Protein AF-A0A8J2ZFM0-F1 (afdb_monomer_lite)

InterPro domains:
  IPR000305 GIY-YIG endonuclease [PS50164] (51-128)

Structure (mmCIF, N/CA/C/O backbone):
data_AF-A0A8J2ZFM0-F1
#
_entry.id   AF-A0A8J2ZFM0-F1
#
loop_
_atom_site.group_PDB
_atom_site.id
_atom_site.type_symbol
_atom_site.label_atom_id
_atom_site.label_alt_id
_atom_site.label_comp_id
_atom_site.label_asym_id
_atom_site.label_entity_id
_atom_site.label_seq_id
_atom_site.pdbx_PDB_ins_code
_atom_site.Cartn_x
_atom_site.Cartn_y
_atom_site.Cartn_z
_atom_site.occupancy
_atom_site.B_iso_or_equiv
_atom_site.auth_seq_id
_atom_site.auth_comp_id
_atom_site.auth_asym_id
_atom_site.auth_atom_id
_atom_site.pdbx_PDB_model_num
ATOM 1 N N . MET A 1 1 ? -32.889 26.876 -48.627 1.00 43.12 1 MET A N 1
ATOM 2 C CA . MET A 1 1 ? -31.686 26.047 -48.399 1.00 43.12 1 MET A CA 1
ATOM 3 C C . MET A 1 1 ? -31.634 25.733 -46.913 1.00 43.12 1 MET A C 1
ATOM 5 O O . MET A 1 1 ? -31.591 26.672 -46.133 1.00 43.12 1 MET A O 1
ATOM 9 N N . ALA A 1 2 ? -31.746 24.463 -46.520 1.00 45.28 2 ALA A N 1
ATOM 10 C CA . ALA A 1 2 ? -31.699 24.034 -45.121 1.00 45.28 2 ALA A CA 1
ATOM 11 C C . ALA A 1 2 ? -30.448 23.170 -44.918 1.00 45.28 2 ALA A C 1
ATOM 13 O O . ALA A 1 2 ? -30.252 22.199 -45.646 1.00 45.28 2 ALA A O 1
ATOM 14 N N . PHE A 1 3 ? -29.592 23.557 -43.974 1.00 47.03 3 PHE A N 1
ATOM 15 C CA . PHE A 1 3 ? -28.423 22.772 -43.583 1.00 47.03 3 PHE A CA 1
ATOM 16 C C . PHE A 1 3 ? -28.869 21.602 -42.694 1.00 47.03 3 PHE A C 1
ATOM 18 O O . PHE A 1 3 ? -29.681 21.821 -41.790 1.00 47.03 3 PHE A O 1
ATOM 25 N N . PRO A 1 4 ? -28.364 20.375 -42.902 1.00 52.97 4 PRO A N 1
ATOM 26 C CA . PRO A 1 4 ? -28.676 19.270 -42.009 1.00 52.97 4 PRO A CA 1
ATOM 27 C C . PRO A 1 4 ? -28.018 19.497 -40.643 1.00 52.97 4 PRO A C 1
ATOM 29 O O . PRO A 1 4 ? -26.840 19.846 -40.549 1.00 52.97 4 PRO A O 1
ATOM 32 N N . SER A 1 5 ? -28.791 19.302 -39.574 1.00 57.03 5 SER A N 1
ATOM 33 C CA . SER A 1 5 ? -28.287 19.318 -38.200 1.00 57.03 5 SER A CA 1
ATOM 34 C C . SER A 1 5 ? -27.260 18.195 -37.993 1.00 57.03 5 SER A C 1
ATOM 36 O O . SER A 1 5 ? -27.479 17.083 -38.482 1.00 57.03 5 SER A O 1
ATOM 38 N N . PRO A 1 6 ? -26.161 18.433 -37.253 1.00 56.06 6 PRO A N 1
ATOM 39 C CA . PRO A 1 6 ? -25.176 17.396 -36.985 1.00 56.06 6 PRO A CA 1
ATOM 40 C C . PRO A 1 6 ? -25.805 16.312 -36.105 1.00 56.06 6 PRO A C 1
ATOM 42 O O . PRO A 1 6 ? -26.144 16.547 -34.943 1.00 56.06 6 PRO A O 1
ATOM 45 N N . GLN A 1 7 ? -25.972 15.114 -36.667 1.00 58.06 7 GLN A N 1
ATOM 46 C CA . GLN A 1 7 ? -26.347 13.939 -35.893 1.00 58.06 7 GLN A CA 1
ATOM 47 C C . GLN A 1 7 ? -25.226 13.637 -34.895 1.00 58.06 7 GLN A C 1
ATOM 49 O O . GLN A 1 7 ? -24.081 13.383 -35.272 1.00 58.06 7 GLN A O 1
ATOM 54 N N . ARG A 1 8 ? -25.552 13.704 -33.601 1.00 54.53 8 ARG A N 1
ATOM 55 C CA . ARG A 1 8 ? -24.653 13.283 -32.525 1.00 54.53 8 ARG A CA 1
ATOM 56 C C . ARG A 1 8 ? -24.372 11.790 -32.695 1.00 54.53 8 ARG A C 1
ATOM 58 O O . ARG A 1 8 ? -25.300 10.988 -32.717 1.00 54.53 8 ARG A O 1
ATOM 65 N N . SER A 1 9 ? -23.094 11.442 -32.826 1.00 51.25 9 SER A N 1
ATOM 66 C CA . SER A 1 9 ? -22.639 10.057 -32.950 1.00 51.25 9 SER A CA 1
ATOM 67 C C . SER A 1 9 ? -23.133 9.212 -31.761 1.00 51.25 9 SER A C 1
ATOM 69 O O . SER A 1 9 ? -22.903 9.606 -30.613 1.00 51.25 9 SER A O 1
ATOM 71 N N . PRO A 1 10 ? -23.764 8.044 -31.995 1.00 52.75 10 PRO A N 1
ATOM 72 C CA . PRO A 1 10 ? -24.288 7.173 -30.938 1.00 52.75 10 PRO A CA 1
ATOM 73 C C . PRO A 1 10 ? -23.191 6.536 -30.062 1.00 52.75 10 PRO A C 1
ATOM 75 O O . PRO A 1 10 ? -23.493 5.946 -29.028 1.00 52.75 10 PRO A O 1
ATOM 78 N N . LEU A 1 11 ? -21.911 6.685 -30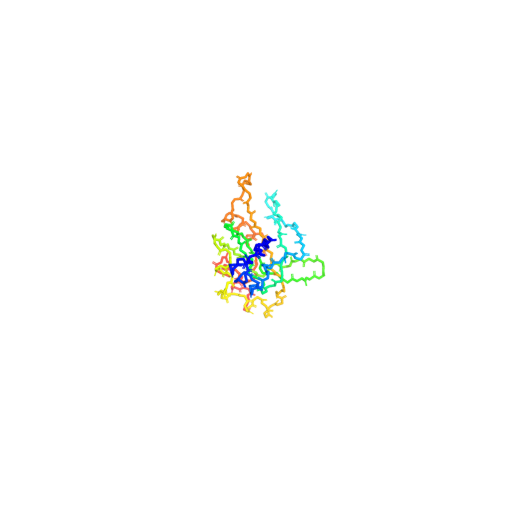.425 1.00 50.94 11 LEU A N 1
ATOM 79 C CA . LEU A 1 11 ? -20.782 6.151 -29.655 1.00 50.94 11 LEU A CA 1
ATOM 80 C C . LEU A 1 11 ? -20.483 6.940 -28.371 1.00 50.94 11 LEU A C 1
ATOM 82 O O . LEU A 1 11 ? -19.879 6.394 -27.451 1.00 50.94 11 LEU A O 1
ATOM 86 N N . ALA A 1 12 ? -20.932 8.195 -28.263 1.00 47.34 12 ALA A N 1
ATOM 87 C CA . ALA A 1 12 ? -20.721 8.998 -27.055 1.00 47.34 12 ALA A CA 1
ATOM 88 C C . ALA A 1 12 ? -21.544 8.498 -25.849 1.00 47.34 12 ALA A C 1
ATOM 90 O O . ALA A 1 12 ? -21.198 8.785 -24.705 1.00 47.34 12 ALA A O 1
ATOM 91 N N . SER A 1 13 ? -22.615 7.733 -26.086 1.00 47.22 13 SER A N 1
ATOM 92 C CA . SER A 1 13 ? -23.546 7.294 -25.039 1.00 47.22 13 SER A CA 1
ATOM 93 C C . SER A 1 13 ? -23.130 6.007 -24.316 1.00 47.22 13 SER A C 1
ATOM 95 O O . SER A 1 13 ? -23.662 5.732 -23.246 1.00 47.22 13 SER A O 1
ATOM 97 N N . ILE A 1 14 ? -22.168 5.236 -24.840 1.00 51.78 14 ILE A N 1
ATOM 98 C CA . ILE A 1 14 ? -21.758 3.946 -24.243 1.00 51.78 14 ILE A CA 1
ATOM 99 C C . ILE A 1 14 ? -20.733 4.134 -23.105 1.00 51.78 14 ILE A C 1
ATOM 101 O O . ILE A 1 14 ? -20.649 3.308 -22.201 1.00 51.78 14 ILE A O 1
ATOM 105 N N . LEU A 1 15 ? -19.998 5.252 -23.073 1.00 49.59 15 LEU A N 1
ATOM 106 C CA . LEU A 1 15 ? -19.000 5.536 -22.027 1.00 49.59 15 LEU A CA 1
ATOM 107 C C . LEU A 1 15 ? -19.583 6.172 -20.751 1.00 49.59 15 LEU A C 1
ATOM 109 O O . LEU A 1 15 ? -18.863 6.337 -19.771 1.00 49.59 15 LEU A O 1
ATOM 113 N N . ALA A 1 16 ? -20.873 6.513 -20.733 1.00 56.06 16 ALA A N 1
ATOM 114 C CA . ALA A 1 16 ? -21.500 7.258 -19.637 1.00 56.06 16 ALA A CA 1
ATOM 115 C C . ALA A 1 16 ? -21.933 6.396 -18.429 1.00 56.06 16 ALA A C 1
ATOM 117 O O . ALA A 1 16 ? -22.466 6.936 -17.463 1.00 56.06 16 ALA A O 1
ATOM 118 N N . GLY A 1 17 ? -21.745 5.070 -18.482 1.00 62.31 17 GLY A N 1
ATOM 119 C CA . GLY A 1 17 ? -22.280 4.133 -17.481 1.00 62.31 17 GLY A CA 1
ATOM 120 C C . GLY A 1 17 ? -21.258 3.485 -16.545 1.00 62.31 17 GLY A C 1
ATOM 121 O O . GLY A 1 17 ? -21.663 2.778 -15.625 1.00 62.31 17 GLY A O 1
ATOM 122 N N . LEU A 1 18 ? -19.952 3.683 -16.758 1.00 66.75 18 LEU A N 1
ATOM 123 C CA . LEU A 1 18 ? -18.938 3.132 -15.857 1.00 66.75 18 LEU A CA 1
ATOM 124 C C . LEU A 1 18 ? -18.686 4.107 -14.701 1.00 66.75 18 LEU A C 1
ATOM 126 O O . LEU A 1 18 ? -18.499 5.301 -14.953 1.00 66.75 18 LEU A O 1
ATOM 130 N N . PRO A 1 19 ? -18.657 3.630 -13.442 1.00 73.75 19 PRO A N 1
ATOM 131 C CA . PRO A 1 19 ? -18.244 4.474 -12.333 1.00 73.75 19 PRO A CA 1
ATOM 132 C C . PRO A 1 19 ? -16.823 4.999 -12.597 1.00 73.75 19 PRO A C 1
ATOM 134 O O . PRO A 1 19 ? -15.997 4.271 -13.163 1.00 73.75 19 PRO A O 1
ATOM 137 N N . PRO A 1 20 ? -16.521 6.253 -12.214 1.00 79.44 20 PRO A N 1
ATOM 138 C CA . PRO A 1 20 ? -15.180 6.794 -12.373 1.00 79.44 20 PRO A CA 1
ATOM 139 C C . PRO A 1 20 ? -14.168 5.914 -11.624 1.00 79.44 20 PRO A C 1
ATOM 141 O O . PRO A 1 20 ? -14.512 5.313 -10.599 1.00 79.44 20 PRO A O 1
ATOM 144 N N . PRO A 1 21 ? -12.916 5.828 -12.108 1.00 84.38 21 PRO A N 1
ATOM 145 C CA . PRO A 1 21 ? -11.885 5.085 -11.404 1.00 84.38 21 PRO A CA 1
ATOM 146 C C . PRO A 1 21 ? -11.706 5.652 -9.987 1.00 84.38 21 PRO A C 1
ATOM 148 O O . PRO A 1 21 ? -11.863 6.860 -9.782 1.00 84.38 21 PRO A O 1
ATOM 151 N N . PRO A 1 22 ? -11.370 4.806 -9.000 1.00 91.50 22 PRO A N 1
ATOM 152 C CA . PRO A 1 22 ? -11.186 5.261 -7.631 1.00 91.50 22 PRO A CA 1
ATOM 153 C C . PRO A 1 22 ? -10.048 6.284 -7.565 1.00 91.50 22 PRO A C 1
ATOM 155 O O . PRO A 1 22 ? -8.936 6.019 -8.023 1.00 91.50 22 PRO A O 1
ATOM 158 N N . ALA A 1 23 ? -10.328 7.449 -6.983 1.00 94.12 23 ALA A N 1
ATOM 159 C CA . ALA A 1 23 ? -9.337 8.491 -6.748 1.00 94.12 23 ALA A CA 1
ATOM 160 C C . ALA A 1 23 ? -8.663 8.300 -5.377 1.00 94.12 23 ALA A C 1
ATOM 162 O O . ALA A 1 23 ? -9.322 7.858 -4.429 1.00 94.12 23 ALA A O 1
ATOM 163 N N . PRO A 1 24 ? -7.371 8.641 -5.238 1.00 97.00 24 PRO A N 1
ATOM 164 C CA . PRO A 1 24 ? -6.710 8.607 -3.945 1.00 97.00 24 PRO A CA 1
ATOM 165 C C . PRO A 1 24 ? -7.254 9.701 -3.016 1.00 97.00 24 PRO A C 1
ATOM 167 O O . PRO A 1 24 ? -7.467 10.840 -3.423 1.00 97.00 24 PRO A O 1
ATOM 170 N N . LEU A 1 25 ? -7.406 9.357 -1.739 1.00 97.12 25 LEU A N 1
ATOM 171 C CA . LEU A 1 25 ? -7.758 10.253 -0.635 1.00 97.12 25 LEU A CA 1
ATOM 172 C C . LEU A 1 25 ? -6.617 11.217 -0.279 1.00 97.12 25 LEU A C 1
ATOM 174 O O . LEU A 1 25 ? -6.832 12.240 0.364 1.00 97.12 25 LEU A O 1
ATOM 178 N N . GLY A 1 26 ? -5.386 10.876 -0.661 1.00 97.50 26 GLY A N 1
ATOM 179 C CA . GLY A 1 26 ? -4.195 11.654 -0.359 1.00 97.50 26 GLY A CA 1
ATOM 180 C C . GLY A 1 26 ? -2.921 10.870 -0.637 1.00 97.50 26 GLY A C 1
ATOM 181 O O . GLY A 1 26 ? -2.939 9.839 -1.311 1.00 97.50 26 GLY A O 1
ATOM 182 N N . HIS A 1 27 ? -1.805 11.368 -0.109 1.00 97.88 27 HIS A N 1
ATOM 183 C CA . HIS A 1 27 ? -0.520 10.683 -0.170 1.00 97.88 27 HIS A CA 1
ATOM 184 C C . HIS A 1 27 ? 0.156 10.683 1.194 1.00 97.88 27 HIS A C 1
ATOM 186 O O . HIS A 1 27 ? 0.026 11.640 1.956 1.00 97.88 27 HIS A O 1
ATOM 192 N N . VAL A 1 28 ? 0.924 9.635 1.465 1.00 97.50 28 VAL A N 1
ATOM 193 C CA . VAL A 1 28 ? 1.761 9.517 2.659 1.00 97.5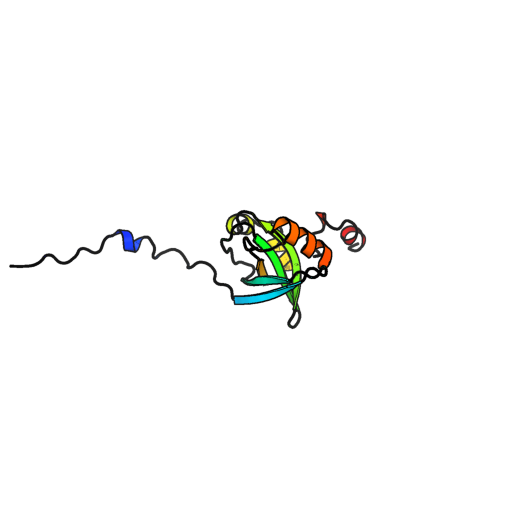0 28 VAL A CA 1
ATOM 194 C C . VAL A 1 28 ? 3.143 9.003 2.269 1.00 97.50 28 VAL A C 1
ATOM 196 O O . VAL A 1 28 ? 3.308 8.348 1.239 1.00 97.50 28 VAL A O 1
ATOM 199 N N . TRP A 1 29 ? 4.143 9.328 3.078 1.00 97.25 29 TRP A N 1
ATOM 200 C CA . TRP A 1 29 ? 5.487 8.777 2.950 1.00 97.25 29 TRP A CA 1
ATOM 201 C C . TRP A 1 29 ? 5.697 7.687 3.999 1.00 97.25 29 TRP A C 1
ATOM 203 O O . TRP A 1 29 ? 5.346 7.897 5.156 1.00 97.25 29 TRP A O 1
ATOM 213 N N . GLY A 1 30 ? 6.299 6.569 3.602 1.00 95.19 30 GLY A N 1
ATOM 214 C CA . GLY A 1 30 ? 6.793 5.529 4.511 1.00 95.19 30 GLY A CA 1
ATOM 215 C C . GLY A 1 30 ? 8.241 5.176 4.18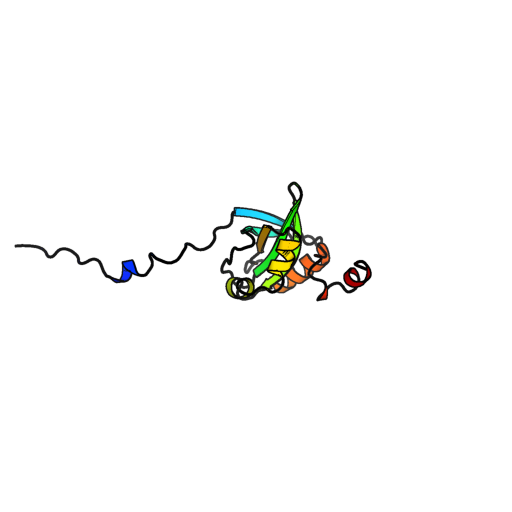1 1.00 95.19 30 GLY A C 1
ATOM 216 O O . GLY A 1 30 ? 8.679 5.402 3.051 1.00 95.19 30 GLY A O 1
ATOM 217 N N . ASP A 1 31 ? 8.988 4.660 5.148 1.00 96.00 31 ASP A N 1
ATOM 218 C CA . ASP A 1 31 ? 10.370 4.205 4.981 1.00 96.00 31 ASP A CA 1
ATOM 219 C C . ASP A 1 31 ? 10.497 2.690 5.195 1.00 96.00 31 ASP A C 1
ATOM 221 O O . ASP A 1 31 ? 9.600 2.043 5.727 1.00 96.00 31 ASP A O 1
ATOM 225 N N . ASP A 1 32 ? 11.596 2.101 4.729 1.00 94.94 32 ASP A N 1
ATOM 226 C CA . ASP A 1 32 ? 11.905 0.683 4.949 1.00 94.94 32 ASP A CA 1
ATOM 227 C C . ASP A 1 32 ? 12.942 0.433 6.053 1.00 94.94 32 ASP A C 1
ATOM 229 O O . ASP A 1 32 ? 13.503 -0.662 6.133 1.00 94.94 32 ASP A O 1
ATOM 233 N N . GLY A 1 33 ? 13.282 1.440 6.862 1.00 91.56 33 GLY A N 1
ATOM 234 C CA . GLY A 1 33 ? 14.379 1.353 7.828 1.00 91.56 33 GLY A CA 1
ATOM 235 C C . GLY A 1 33 ? 15.770 1.107 7.218 1.00 91.56 33 GLY A C 1
ATOM 236 O O . GLY A 1 33 ? 16.739 0.990 7.964 1.00 91.56 33 GLY A O 1
ATOM 237 N N . ALA A 1 34 ? 15.897 1.048 5.887 1.00 90.81 34 ALA A N 1
ATOM 238 C CA . ALA A 1 34 ? 17.149 0.885 5.145 1.00 90.81 34 ALA A CA 1
ATOM 239 C C . ALA A 1 34 ? 17.524 2.157 4.359 1.00 90.81 34 ALA A C 1
ATOM 241 O O . ALA A 1 34 ? 18.395 2.129 3.489 1.00 90.81 34 ALA A O 1
ATOM 242 N N . GLY A 1 35 ? 16.878 3.282 4.681 1.00 91.19 35 GLY A N 1
ATOM 243 C CA . GLY A 1 35 ? 17.184 4.601 4.134 1.00 91.19 35 GLY A CA 1
ATOM 244 C C . GLY A 1 35 ? 16.443 4.954 2.844 1.00 91.19 35 GLY A C 1
ATOM 245 O O . GLY A 1 35 ? 16.706 6.021 2.291 1.00 91.19 35 GLY A O 1
ATOM 246 N N . TYR A 1 36 ? 15.511 4.120 2.368 1.00 95.44 36 TYR A N 1
ATOM 247 C CA . TYR A 1 36 ? 14.678 4.454 1.212 1.00 95.44 36 TYR A CA 1
ATOM 248 C C . TYR A 1 36 ? 13.254 4.830 1.636 1.00 95.44 36 TYR A C 1
ATOM 250 O O . TYR A 1 36 ? 12.682 4.246 2.557 1.00 95.44 36 TYR A O 1
ATOM 258 N N . ARG A 1 37 ? 12.681 5.836 0.962 1.00 96.88 37 ARG A N 1
ATOM 259 C CA . ARG A 1 37 ? 11.340 6.364 1.243 1.00 96.88 37 ARG A CA 1
ATOM 260 C C . ARG A 1 37 ? 10.427 6.167 0.045 1.00 96.88 37 ARG A C 1
ATOM 262 O O . ARG A 1 37 ? 10.752 6.572 -1.066 1.00 96.88 37 ARG A O 1
ATOM 269 N N . TYR A 1 38 ? 9.246 5.637 0.312 1.00 97.00 38 TYR A N 1
ATOM 270 C CA . TYR A 1 38 ? 8.213 5.360 -0.672 1.00 97.00 38 TYR A CA 1
ATOM 271 C C . TYR A 1 38 ? 7.094 6.386 -0.527 1.00 97.00 38 TYR A C 1
ATOM 273 O O . TYR A 1 38 ? 6.628 6.667 0.582 1.00 97.00 38 TYR A O 1
ATOM 281 N N . ARG A 1 39 ? 6.634 6.932 -1.654 1.00 97.75 39 ARG A N 1
ATOM 282 C CA . ARG A 1 39 ? 5.401 7.719 -1.701 1.00 97.75 39 ARG A CA 1
ATOM 283 C C . ARG A 1 39 ? 4.230 6.792 -1.992 1.00 97.75 39 ARG A C 1
ATOM 285 O O . ARG A 1 39 ? 4.165 6.216 -3.077 1.00 97.75 39 ARG A O 1
ATOM 292 N N . PHE A 1 40 ? 3.295 6.706 -1.057 1.00 98.38 40 PHE A N 1
ATOM 293 C CA . PHE A 1 40 ? 2.068 5.937 -1.209 1.00 98.38 40 PHE A CA 1
ATOM 294 C C . PHE A 1 40 ? 0.895 6.852 -1.537 1.00 98.38 40 PHE A C 1
ATOM 296 O O . PHE A 1 40 ? 0.688 7.867 -0.873 1.00 98.38 40 PHE A O 1
ATOM 303 N N . ALA A 1 41 ? 0.106 6.472 -2.534 1.00 98.50 41 ALA A N 1
ATOM 304 C CA . ALA A 1 41 ? -1.251 6.961 -2.714 1.00 98.50 41 ALA A CA 1
ATOM 305 C C . ALA A 1 41 ? -2.179 6.221 -1.739 1.00 98.50 41 ALA A C 1
ATOM 307 O O . ALA A 1 41 ? -2.112 4.997 -1.624 1.00 98.50 41 ALA A O 1
ATOM 308 N N . VAL A 1 42 ? -3.019 6.966 -1.024 1.00 98.50 42 VAL A N 1
ATOM 309 C CA . VAL A 1 42 ? -3.942 6.431 -0.016 1.00 98.50 42 VAL A CA 1
ATOM 310 C C . VAL A 1 42 ? -5.315 6.257 -0.647 1.00 98.50 42 VAL A C 1
ATOM 312 O O . VAL A 1 42 ? -5.845 7.206 -1.212 1.00 98.50 42 VAL A O 1
ATOM 315 N N . TYR A 1 43 ? -5.918 5.086 -0.507 1.00 98.50 43 TYR A N 1
ATOM 316 C CA . TYR A 1 43 ? -7.274 4.782 -0.950 1.00 98.50 43 TYR A CA 1
ATOM 317 C C . TYR A 1 43 ? -8.094 4.192 0.200 1.00 98.50 43 TYR A C 1
ATOM 319 O O . TYR A 1 43 ? -7.541 3.739 1.205 1.00 98.50 43 TYR A O 1
ATOM 327 N N . ASP A 1 44 ? -9.415 4.160 0.029 1.00 97.56 44 ASP A N 1
ATOM 328 C CA . ASP A 1 44 ? -10.283 3.287 0.823 1.00 97.56 44 ASP A CA 1
ATOM 329 C C . ASP A 1 44 ? -9.915 1.808 0.588 1.00 97.56 44 ASP A C 1
ATOM 331 O O . ASP A 1 44 ? -9.496 1.434 -0.510 1.00 97.56 44 ASP A O 1
ATOM 335 N N . ILE A 1 45 ? -10.059 0.955 1.604 1.00 97.38 45 ILE A N 1
ATOM 336 C CA . ILE A 1 45 ? -9.682 -0.466 1.515 1.00 97.38 45 ILE A CA 1
ATOM 337 C C . ILE A 1 45 ? -10.438 -1.258 0.435 1.00 97.38 45 ILE A C 1
ATOM 339 O O . ILE A 1 45 ? -9.909 -2.247 -0.088 1.00 97.38 45 ILE A O 1
ATOM 343 N N . HIS A 1 46 ? -11.645 -0.828 0.065 1.00 95.75 46 HIS A N 1
ATOM 344 C CA . HIS A 1 46 ? -12.435 -1.456 -0.992 1.00 95.75 46 HIS A CA 1
ATOM 345 C C . HIS A 1 46 ? -12.073 -0.949 -2.392 1.00 95.75 46 HIS A C 1
ATOM 347 O O . HIS A 1 46 ? -12.507 -1.529 -3.391 1.00 95.75 46 HIS A O 1
ATOM 353 N N . ALA A 1 47 ? -11.255 0.102 -2.495 1.00 95.44 47 ALA A N 1
ATOM 354 C CA . ALA A 1 47 ? -10.810 0.603 -3.782 1.00 95.44 47 ALA A CA 1
ATOM 355 C C . ALA A 1 47 ? -10.011 -0.465 -4.544 1.00 95.44 47 ALA A C 1
ATOM 357 O O . ALA A 1 47 ? -9.205 -1.212 -3.983 1.00 95.44 47 ALA A O 1
ATOM 358 N N . CYS A 1 48 ? -10.217 -0.505 -5.859 1.00 95.25 48 CYS A N 1
ATOM 359 C CA . CYS A 1 48 ? -9.485 -1.375 -6.776 1.00 95.25 48 CYS A CA 1
ATOM 360 C C . CYS A 1 48 ? -8.798 -0.534 -7.866 1.00 95.25 48 CYS A C 1
ATOM 362 O O . CYS A 1 48 ? -9.178 -0.622 -9.036 1.00 95.25 48 CYS A O 1
ATOM 364 N N . PRO A 1 49 ? -7.829 0.334 -7.506 1.00 95.88 49 PRO A N 1
ATOM 365 C CA . PRO A 1 49 ? -7.114 1.139 -8.487 1.00 95.88 49 PRO A CA 1
ATOM 366 C C . PRO A 1 49 ? -6.337 0.249 -9.462 1.00 95.88 49 PRO A C 1
ATOM 368 O O . PRO A 1 49 ? -5.809 -0.805 -9.103 1.00 95.88 49 PRO A O 1
ATOM 371 N N . SER A 1 50 ? -6.256 0.695 -10.713 1.00 95.00 50 SER A N 1
ATOM 372 C CA . SER A 1 50 ? -5.422 0.051 -11.724 1.00 95.00 50 SER A CA 1
ATOM 373 C C . SER A 1 50 ? -4.018 0.640 -11.673 1.00 95.00 50 SER A C 1
ATOM 375 O O . SER A 1 50 ? -3.846 1.848 -11.823 1.00 95.00 50 SER A O 1
ATOM 377 N N . ALA A 1 51 ? -3.021 -0.210 -11.457 1.00 94.62 51 ALA A N 1
ATOM 378 C CA . ALA A 1 51 ? -1.616 0.162 -11.500 1.00 94.62 51 ALA A CA 1
ATOM 379 C C . ALA A 1 51 ? -0.768 -1.054 -11.904 1.00 94.62 51 ALA A C 1
ATOM 381 O O . ALA A 1 51 ? -1.036 -2.160 -11.413 1.00 94.62 51 ALA A O 1
ATOM 382 N N . PRO A 1 52 ? 0.236 -0.875 -12.778 1.00 96.44 52 PRO A N 1
ATOM 383 C CA . PRO A 1 52 ? 1.218 -1.910 -13.049 1.00 96.44 52 PRO A CA 1
ATOM 384 C C . PRO A 1 52 ? 2.301 -1.932 -11.965 1.00 96.44 52 PRO A C 1
ATOM 386 O O . PRO A 1 52 ? 2.624 -0.885 -11.407 1.00 96.44 52 PRO A O 1
ATOM 389 N N . ASN A 1 53 ? 2.906 -3.098 -11.720 1.00 97.31 53 ASN A N 1
ATOM 390 C CA . ASN A 1 53 ? 4.128 -3.244 -10.911 1.00 97.31 53 ASN A CA 1
ATOM 391 C C . ASN A 1 53 ? 4.076 -2.488 -9.570 1.00 97.31 53 ASN A C 1
ATOM 393 O O . ASN A 1 53 ? 4.958 -1.694 -9.249 1.00 97.31 53 ASN A O 1
ATOM 397 N N . ALA A 1 54 ? 3.015 -2.706 -8.800 1.00 98.06 54 ALA A N 1
ATOM 398 C CA . ALA A 1 54 ? 2.756 -1.990 -7.561 1.00 98.06 54 ALA A CA 1
ATOM 399 C C . ALA A 1 54 ? 3.138 -2.823 -6.333 1.00 98.06 54 ALA A C 1
ATOM 401 O O . ALA A 1 54 ? 2.994 -4.049 -6.317 1.00 98.06 54 ALA A O 1
ATOM 402 N N . VAL A 1 55 ? 3.548 -2.131 -5.273 1.00 98.25 55 VAL A N 1
ATOM 403 C CA . VAL A 1 55 ? 3.505 -2.639 -3.899 1.00 98.25 55 VAL A CA 1
ATOM 404 C C . VAL A 1 55 ? 2.343 -1.962 -3.180 1.00 98.25 55 VAL A C 1
ATOM 406 O O . VAL A 1 55 ? 2.085 -0.771 -3.374 1.00 98.25 55 VAL A O 1
ATOM 409 N N . TYR A 1 56 ? 1.605 -2.719 -2.379 1.00 98.44 56 TYR A N 1
ATOM 410 C CA . TYR A 1 56 ? 0.445 -2.219 -1.660 1.00 98.44 56 TYR A CA 1
ATOM 411 C C . TYR A 1 56 ? 0.414 -2.702 -0.217 1.00 98.44 56 TYR A C 1
ATOM 413 O O . TYR A 1 56 ? 1.007 -3.722 0.131 1.00 98.44 56 TYR A O 1
ATOM 421 N N . ILE A 1 57 ? -0.290 -1.944 0.621 1.00 98.56 57 ILE A N 1
ATOM 422 C CA . ILE A 1 57 ? -0.424 -2.200 2.051 1.00 98.56 57 ILE A CA 1
ATOM 423 C C . ILE A 1 57 ? -1.894 -2.084 2.442 1.00 98.56 57 ILE A C 1
ATOM 425 O O . ILE A 1 57 ? -2.527 -1.064 2.165 1.00 98.56 57 ILE A O 1
ATOM 429 N N . PHE A 1 58 ? -2.426 -3.093 3.131 1.00 98.56 58 PHE A N 1
ATOM 430 C CA . PHE A 1 58 ? -3.651 -2.927 3.911 1.00 98.56 58 PHE A CA 1
ATOM 431 C C . PHE A 1 58 ? -3.278 -2.382 5.283 1.00 98.56 58 PHE A C 1
ATOM 433 O O . PHE A 1 58 ? -2.509 -3.012 6.014 1.00 98.56 58 PHE A O 1
ATOM 440 N N . ALA A 1 59 ? -3.809 -1.211 5.621 1.00 98.44 59 ALA A N 1
ATOM 441 C CA . ALA A 1 59 ? -3.429 -0.486 6.822 1.00 98.44 59 ALA A CA 1
ATOM 442 C C . ALA A 1 59 ? -4.640 -0.100 7.676 1.00 98.44 59 ALA A C 1
ATOM 444 O O . ALA A 1 59 ? -5.696 0.308 7.173 1.00 98.44 59 ALA A O 1
ATOM 445 N N . ALA A 1 60 ? -4.456 -0.198 8.989 1.00 97.81 60 ALA A N 1
ATOM 446 C CA . ALA A 1 60 ? -5.294 0.474 9.973 1.00 97.81 60 ALA A CA 1
ATOM 447 C C . ALA A 1 60 ? -4.759 1.895 10.211 1.00 97.81 60 ALA A C 1
ATOM 449 O O . ALA A 1 60 ? -3.582 2.162 9.977 1.00 97.81 60 ALA A O 1
ATOM 450 N N . LEU A 1 61 ? -5.603 2.802 10.698 1.00 96.75 61 LEU A N 1
ATOM 451 C CA . LEU A 1 61 ? -5.165 4.116 11.172 1.00 96.75 61 LEU A CA 1
ATOM 452 C C . LEU A 1 61 ? -5.249 4.132 12.699 1.00 96.75 61 LEU A C 1
ATOM 454 O O . LEU A 1 61 ? -6.333 3.964 13.256 1.00 96.75 61 LEU A O 1
ATOM 458 N N . GLN A 1 62 ? -4.110 4.314 13.364 1.00 94.94 62 GLN A N 1
ATOM 459 C CA . GLN A 1 62 ? -4.016 4.438 14.817 1.00 94.94 62 GLN A CA 1
ATOM 460 C C . GLN A 1 62 ? -3.461 5.825 15.150 1.00 94.94 62 GLN A C 1
ATOM 462 O O . GLN A 1 62 ? -2.309 6.140 14.850 1.00 94.94 62 GLN A O 1
ATOM 467 N N . GLY A 1 63 ? -4.307 6.690 15.714 1.00 93.25 63 GLY A N 1
ATOM 468 C CA . GLY A 1 63 ? -3.991 8.112 15.841 1.00 93.25 63 GLY A CA 1
ATOM 469 C C . GLY A 1 63 ? -3.795 8.750 14.463 1.00 93.25 63 GLY A C 1
ATOM 470 O O . GLY A 1 63 ? -4.727 8.790 13.664 1.00 93.25 63 GLY A O 1
ATOM 471 N N . LEU A 1 64 ? -2.580 9.227 14.183 1.00 91.00 64 LEU A N 1
ATOM 472 C CA . LEU A 1 64 ? -2.196 9.826 12.896 1.00 91.00 64 LEU A CA 1
ATOM 473 C C . LEU A 1 64 ? -1.294 8.913 12.048 1.00 91.00 64 LEU A C 1
ATOM 475 O O . LEU A 1 64 ? -0.762 9.351 11.029 1.00 91.00 64 LEU A O 1
ATOM 479 N N . THR A 1 65 ? -1.121 7.654 12.456 1.00 93.81 65 THR A N 1
ATOM 480 C CA . THR A 1 65 ? -0.163 6.729 11.844 1.00 93.81 65 THR A CA 1
ATOM 481 C C . THR A 1 65 ? -0.879 5.573 11.161 1.00 93.81 65 THR A C 1
ATOM 483 O O . THR A 1 65 ? -1.735 4.913 11.754 1.00 93.81 65 THR A O 1
ATOM 486 N N . TYR A 1 66 ? -0.500 5.301 9.911 1.00 97.56 66 TYR A N 1
ATOM 487 C CA . TYR A 1 66 ? -0.921 4.094 9.208 1.00 97.56 66 TYR A CA 1
ATOM 488 C C . TYR A 1 66 ? -0.110 2.901 9.709 1.00 97.56 66 TYR A C 1
ATOM 490 O O . TYR A 1 66 ? 1.112 2.889 9.593 1.00 97.56 66 TYR A O 1
ATOM 498 N N . VAL A 1 67 ? -0.797 1.899 10.247 1.00 97.31 67 VAL A N 1
ATOM 499 C CA . VAL A 1 67 ? -0.198 0.669 10.770 1.00 97.31 67 VAL A CA 1
ATOM 500 C C . VAL A 1 67 ? -0.403 -0.455 9.751 1.00 97.31 67 VAL A C 1
ATOM 502 O O . VAL A 1 67 ? -1.554 -0.846 9.516 1.00 97.31 67 VAL A O 1
ATOM 505 N N . PRO A 1 68 ? 0.672 -0.973 9.125 1.00 97.62 68 PRO A N 1
ATOM 506 C CA . PRO A 1 68 ? 0.587 -2.063 8.158 1.00 97.62 68 PRO A CA 1
ATOM 507 C C . PRO A 1 68 ? 0.081 -3.357 8.797 1.00 97.62 68 PRO A C 1
ATOM 509 O O . PRO A 1 68 ? 0.651 -3.850 9.768 1.00 97.62 68 PRO A O 1
ATOM 512 N N . LEU A 1 69 ? -0.964 -3.944 8.219 1.00 97.25 69 LEU A N 1
ATOM 513 C CA . LEU A 1 69 ? -1.458 -5.269 8.603 1.00 97.25 69 LEU A CA 1
ATOM 514 C C . LEU A 1 69 ? -1.066 -6.336 7.584 1.00 97.25 69 LEU A C 1
ATOM 516 O O . LEU A 1 69 ? -0.757 -7.456 7.978 1.00 97.25 69 LEU A O 1
ATOM 520 N N . TYR A 1 70 ? -1.023 -5.974 6.303 1.00 97.81 70 TYR A N 1
ATOM 521 C CA . TYR A 1 70 ? -0.556 -6.815 5.203 1.00 97.81 70 TYR A CA 1
ATOM 522 C C . TYR A 1 70 ? 0.19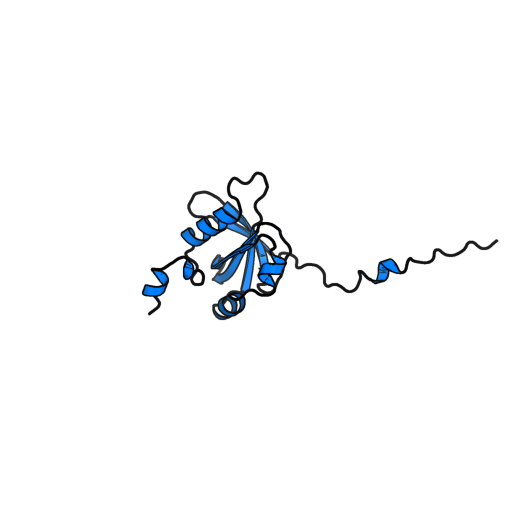4 -5.957 4.186 1.00 97.81 70 TYR A C 1
ATOM 524 O O . TYR A 1 70 ? -0.262 -4.859 3.872 1.00 97.81 70 TYR A O 1
ATOM 532 N N . VAL A 1 71 ? 1.291 -6.468 3.641 1.00 98.12 71 VAL A N 1
ATOM 533 C CA . VAL A 1 71 ? 2.024 -5.902 2.504 1.00 98.12 71 VAL A CA 1
ATOM 534 C C . VAL A 1 71 ? 2.058 -6.948 1.397 1.00 98.12 71 VAL A C 1
ATOM 536 O O . VAL A 1 71 ? 2.358 -8.113 1.653 1.00 98.12 71 VAL A O 1
ATOM 539 N N . GLY A 1 72 ? 1.778 -6.542 0.166 1.00 97.19 72 GLY A N 1
ATOM 540 C CA . GLY A 1 72 ? 1.879 -7.422 -0.989 1.00 97.19 72 GLY A CA 1
ATOM 541 C C . GLY A 1 72 ? 2.294 -6.672 -2.241 1.00 97.19 72 GLY A C 1
ATOM 542 O O . GLY A 1 72 ? 2.377 -5.443 -2.263 1.00 97.19 72 GLY A O 1
ATOM 543 N N . ARG A 1 73 ? 2.528 -7.424 -3.311 1.00 97.25 73 ARG A N 1
ATOM 544 C CA . ARG A 1 73 ? 2.867 -6.880 -4.626 1.00 97.25 73 ARG A CA 1
ATOM 545 C C . ARG A 1 73 ? 1.955 -7.384 -5.734 1.00 97.25 73 ARG A C 1
ATOM 547 O O . ARG A 1 73 ? 1.315 -8.427 -5.595 1.00 97.25 73 ARG A O 1
ATOM 554 N N . ALA A 1 74 ? 1.896 -6.651 -6.841 1.00 96.75 74 ALA A N 1
ATOM 555 C CA . ALA A 1 74 ? 1.130 -7.044 -8.017 1.00 96.75 74 ALA A CA 1
ATOM 556 C C . ALA A 1 74 ? 1.715 -6.463 -9.308 1.00 96.75 74 ALA A C 1
ATOM 558 O O . ALA A 1 74 ? 1.976 -5.267 -9.391 1.00 96.75 74 ALA A O 1
ATOM 559 N N . GLU A 1 75 ? 1.818 -7.287 -10.351 1.00 96.81 75 GLU A N 1
ATOM 560 C CA . GLU A 1 75 ? 2.064 -6.801 -11.718 1.00 96.81 75 GLU A CA 1
ATOM 561 C C . GLU A 1 75 ? 0.834 -6.087 -12.291 1.00 96.81 75 GLU A C 1
ATOM 563 O O . GLU A 1 75 ? 0.980 -5.124 -13.033 1.00 96.81 75 GLU A O 1
ATOM 568 N N . ALA A 1 76 ? -0.371 -6.527 -11.908 1.00 96.19 76 ALA A N 1
ATOM 569 C CA . ALA A 1 76 ? -1.647 -5.906 -12.254 1.00 96.19 76 ALA A CA 1
ATOM 570 C C . ALA A 1 76 ? -2.500 -5.731 -10.988 1.00 96.19 76 ALA A C 1
ATOM 572 O O . ALA A 1 76 ? -3.157 -6.671 -10.527 1.00 96.19 76 ALA A O 1
ATOM 573 N N . LEU A 1 77 ? -2.471 -4.527 -10.410 1.00 96.12 77 LEU A N 1
ATOM 574 C CA . LEU A 1 77 ? -3.034 -4.261 -9.086 1.00 96.12 77 LEU A CA 1
ATOM 575 C C . LEU A 1 77 ? -4.544 -4.502 -9.008 1.00 96.12 77 LEU A C 1
ATOM 577 O O . LEU A 1 77 ? -4.998 -5.179 -8.091 1.00 96.12 77 LEU A O 1
ATOM 581 N N . SER A 1 78 ? -5.316 -4.012 -9.979 1.00 94.12 78 SER A N 1
ATOM 582 C CA . SER A 1 78 ? -6.776 -4.174 -9.989 1.00 94.12 78 SER A CA 1
ATOM 583 C C . SER A 1 78 ? -7.174 -5.650 -9.952 1.00 94.12 78 SER A C 1
ATOM 585 O O . SER A 1 78 ? -7.951 -6.045 -9.090 1.00 94.12 78 SER A O 1
ATOM 587 N N . ARG A 1 79 ? -6.553 -6.483 -10.798 1.00 93.19 79 ARG A N 1
ATOM 588 C CA . ARG A 1 79 ? -6.777 -7.936 -10.829 1.00 93.19 79 ARG A CA 1
ATOM 589 C C . ARG A 1 79 ? -6.428 -8.602 -9.500 1.00 93.19 79 ARG A C 1
ATOM 591 O O . ARG A 1 79 ? -7.174 -9.463 -9.050 1.00 93.19 79 ARG A O 1
ATOM 598 N N . ARG A 1 80 ? -5.310 -8.216 -8.871 1.00 95.25 80 ARG A N 1
ATOM 599 C CA . ARG A 1 80 ? -4.901 -8.773 -7.572 1.00 95.25 80 ARG A CA 1
ATOM 600 C C . ARG A 1 80 ? -5.858 -8.370 -6.447 1.00 95.25 80 ARG A C 1
ATOM 602 O O . ARG A 1 80 ? -6.098 -9.164 -5.547 1.00 95.25 80 ARG A O 1
ATOM 609 N N . LEU A 1 81 ? -6.389 -7.152 -6.495 1.00 94.50 81 LEU A N 1
ATOM 610 C CA . LEU A 1 81 ? -7.283 -6.606 -5.478 1.00 94.50 81 LEU A CA 1
ATOM 611 C C . LEU A 1 81 ? -8.732 -7.093 -5.603 1.00 94.50 81 LEU A C 1
ATOM 613 O O . LEU A 1 81 ? -9.433 -7.120 -4.595 1.00 94.50 81 LEU A O 1
ATOM 617 N N . SER A 1 82 ? -9.203 -7.460 -6.796 1.00 90.62 82 SER A N 1
ATOM 618 C CA . SER A 1 82 ? -10.591 -7.908 -6.999 1.00 90.62 82 SER A CA 1
ATOM 619 C C . SER A 1 82 ? -10.948 -9.185 -6.235 1.00 90.62 82 SER A C 1
ATOM 621 O O . SER A 1 82 ? -12.096 -9.330 -5.835 1.00 90.62 82 SER A O 1
ATOM 623 N N . ASP A 1 83 ? -9.978 -10.071 -6.006 1.00 86.62 83 ASP A N 1
ATOM 624 C CA . ASP A 1 83 ? -10.172 -11.374 -5.355 1.00 86.62 83 ASP A CA 1
ATOM 625 C C . ASP A 1 83 ? -9.063 -11.628 -4.319 1.00 86.62 83 ASP A C 1
ATOM 627 O O . ASP A 1 83 ? -8.319 -12.606 -4.371 1.00 86.62 83 ASP A O 1
ATOM 631 N N . HIS A 1 84 ? -8.846 -10.647 -3.436 1.00 92.94 84 HIS A N 1
ATOM 632 C CA . HIS A 1 84 ? -7.732 -10.683 -2.493 1.00 92.94 84 HIS A CA 1
ATOM 633 C C . HIS A 1 84 ? -8.097 -11.423 -1.199 1.00 92.94 84 HIS A C 1
ATOM 635 O O . HIS A 1 84 ? -8.759 -10.873 -0.317 1.00 92.94 84 HIS A O 1
ATOM 641 N N . GLU A 1 85 ? -7.538 -12.614 -1.007 1.00 92.75 85 GLU A N 1
ATOM 642 C CA . GLU A 1 85 ? -7.873 -13.547 0.074 1.00 92.75 85 GLU A CA 1
ATOM 643 C C . GLU A 1 85 ? -7.649 -12.994 1.496 1.00 92.75 85 GLU A C 1
ATOM 645 O O . GLU A 1 85 ? -8.363 -13.347 2.432 1.00 92.75 85 GLU A O 1
ATOM 650 N N . ARG A 1 86 ? -6.677 -12.086 1.678 1.00 93.25 86 ARG A N 1
ATOM 651 C CA . ARG A 1 86 ? -6.393 -11.446 2.981 1.00 93.25 86 ARG A CA 1
ATOM 652 C C . ARG A 1 86 ? -7.166 -10.156 3.262 1.00 93.25 86 ARG A C 1
ATOM 654 O O . ARG A 1 86 ? -7.032 -9.625 4.363 1.00 93.25 86 ARG A O 1
ATOM 661 N N . ARG A 1 87 ? -7.947 -9.621 2.313 1.00 95.50 87 ARG A N 1
ATOM 662 C CA . ARG A 1 87 ? -8.610 -8.317 2.497 1.00 95.50 87 ARG A CA 1
ATOM 663 C C . ARG A 1 87 ? -9.630 -8.374 3.631 1.00 95.50 87 ARG A C 1
ATOM 665 O O . ARG A 1 87 ? -9.573 -7.544 4.532 1.00 95.50 87 ARG A O 1
ATOM 672 N N . ASP A 1 88 ? -10.510 -9.369 3.621 1.00 95.44 88 ASP A N 1
ATOM 673 C CA . ASP A 1 88 ? -11.560 -9.490 4.638 1.00 95.44 88 ASP A CA 1
ATOM 674 C C . ASP A 1 88 ? -10.979 -9.716 6.035 1.00 95.44 88 ASP A C 1
ATOM 676 O O . ASP A 1 88 ? -11.477 -9.179 7.024 1.00 95.44 88 ASP A O 1
ATOM 680 N N . GLU A 1 89 ? -9.893 -10.487 6.129 1.00 95.69 89 GLU A N 1
ATOM 681 C CA . GLU A 1 89 ? -9.168 -10.666 7.385 1.00 95.69 89 GLU A CA 1
ATOM 682 C C . GLU A 1 89 ? -8.535 -9.354 7.866 1.00 95.69 89 GLU A C 1
ATOM 684 O O . GLU A 1 89 ? -8.673 -9.006 9.039 1.00 95.69 89 GLU A O 1
ATOM 689 N N . ALA A 1 90 ? -7.908 -8.589 6.968 1.00 96.75 90 ALA A N 1
ATOM 690 C CA . ALA A 1 90 ? -7.349 -7.281 7.292 1.00 96.75 90 ALA A CA 1
ATOM 691 C C . ALA A 1 90 ? -8.430 -6.305 7.781 1.00 96.75 90 ALA A C 1
ATOM 693 O O . ALA A 1 90 ? -8.224 -5.638 8.794 1.00 96.75 90 ALA A O 1
ATOM 694 N N . ILE A 1 91 ? -9.595 -6.266 7.122 1.00 97.44 91 ILE A N 1
ATOM 695 C CA . ILE A 1 91 ? -10.744 -5.440 7.528 1.00 97.44 91 ILE A CA 1
ATOM 696 C C . ILE A 1 91 ? -11.203 -5.814 8.940 1.00 97.44 91 ILE A C 1
ATOM 698 O O . ILE A 1 91 ? -11.359 -4.933 9.784 1.00 97.44 91 ILE A O 1
ATOM 702 N N . ARG A 1 92 ? -11.355 -7.113 9.240 1.00 96.88 92 ARG A N 1
ATOM 703 C CA . ARG A 1 92 ? -11.712 -7.578 10.595 1.00 96.88 92 ARG A CA 1
ATOM 704 C C . ARG A 1 92 ? -10.689 -7.160 11.653 1.00 96.88 92 ARG A C 1
ATOM 706 O O . ARG A 1 92 ? -11.071 -6.907 12.789 1.00 96.88 92 ARG A O 1
ATOM 713 N N . ARG A 1 93 ? -9.409 -7.051 11.282 1.00 95.75 93 ARG A N 1
ATOM 714 C CA . ARG A 1 93 ? -8.328 -6.542 12.146 1.00 95.75 93 ARG A CA 1
ATOM 715 C C . ARG A 1 93 ? -8.217 -5.006 12.160 1.00 95.75 93 ARG A C 1
ATOM 717 O O . ARG A 1 93 ? -7.284 -4.470 12.751 1.00 95.75 93 ARG A O 1
ATOM 724 N N . GLY A 1 94 ? -9.162 -4.291 11.547 1.00 97.19 94 GLY A N 1
ATOM 725 C CA . GLY A 1 94 ? -9.258 -2.829 11.587 1.00 97.19 94 GLY A CA 1
ATOM 726 C C . GLY A 1 94 ? -8.623 -2.102 10.401 1.00 97.19 94 GLY A C 1
ATOM 727 O O . GLY A 1 94 ? -8.506 -0.875 10.438 1.00 97.19 94 GLY A O 1
ATOM 728 N N . ALA A 1 95 ? -8.215 -2.814 9.346 1.00 97.88 95 ALA A N 1
ATOM 729 C CA . ALA A 1 95 ? -7.753 -2.169 8.125 1.00 97.88 95 ALA A CA 1
ATOM 730 C C . ALA A 1 95 ? -8.898 -1.379 7.473 1.00 97.88 95 ALA A C 1
ATOM 732 O O . ALA A 1 95 ? -9.995 -1.896 7.269 1.00 97.88 95 ALA A O 1
ATOM 733 N N . ARG A 1 96 ? -8.627 -0.119 7.132 1.00 97.88 96 ARG A N 1
ATOM 734 C CA . ARG A 1 96 ? -9.577 0.790 6.463 1.00 97.88 96 ARG A CA 1
ATOM 735 C C . ARG A 1 96 ? -8.984 1.455 5.229 1.00 97.88 96 ARG A C 1
ATOM 737 O O . ARG A 1 96 ? -9.715 2.050 4.446 1.00 97.88 96 ARG A O 1
ATOM 744 N N . TYR A 1 97 ? -7.671 1.336 5.051 1.00 98.56 97 TYR A N 1
ATOM 745 C CA . TYR A 1 97 ? -6.938 2.020 4.003 1.00 98.56 97 TYR A CA 1
ATOM 746 C C . TYR A 1 97 ? -6.122 1.043 3.172 1.00 98.56 97 TYR A C 1
ATOM 748 O O . TYR A 1 97 ? -5.547 0.079 3.685 1.00 98.56 97 TYR A O 1
ATOM 756 N N . LEU A 1 98 ? -6.050 1.348 1.883 1.00 98.62 98 LEU A N 1
ATOM 757 C CA . LEU A 1 98 ? -5.151 0.738 0.922 1.00 98.62 98 LEU A CA 1
ATOM 758 C C . LEU A 1 98 ? -4.083 1.774 0.558 1.00 98.62 98 LEU A C 1
ATOM 760 O O . LEU A 1 98 ? -4.389 2.813 -0.022 1.00 98.62 98 LEU A O 1
ATOM 764 N N . LEU A 1 99 ? -2.827 1.497 0.890 1.00 98.62 99 LEU A N 1
ATOM 765 C CA . LEU A 1 99 ? -1.687 2.313 0.477 1.00 98.62 99 LEU A CA 1
ATOM 766 C C . LEU A 1 99 ? -1.067 1.677 -0.761 1.00 98.62 99 LEU A C 1
ATOM 768 O O . LEU A 1 99 ? -0.801 0.481 -0.747 1.00 98.62 99 LEU A O 1
ATOM 772 N N . VAL A 1 100 ? -0.821 2.449 -1.815 1.00 98.56 100 VAL A N 1
ATOM 773 C CA . VAL A 1 100 ? -0.263 1.943 -3.078 1.00 98.56 100 VAL A CA 1
ATOM 774 C C . VAL A 1 100 ? 0.956 2.755 -3.466 1.00 98.56 100 VAL A C 1
ATOM 776 O O . VAL A 1 100 ? 0.874 3.976 -3.581 1.00 98.56 100 VAL A O 1
ATOM 779 N N . HIS A 1 101 ? 2.070 2.079 -3.717 1.00 98.31 101 HIS A N 1
ATOM 780 C CA . HIS A 1 101 ? 3.258 2.674 -4.305 1.00 98.31 101 HIS A CA 1
ATOM 781 C C . HIS A 1 101 ? 3.586 1.980 -5.628 1.00 98.31 101 HIS A C 1
ATOM 783 O O . HIS A 1 101 ? 3.616 0.751 -5.718 1.00 98.31 101 HIS A O 1
ATOM 789 N N . VAL A 1 102 ? 3.829 2.793 -6.654 1.00 98.06 102 VAL A N 1
ATOM 790 C CA . VAL A 1 102 ? 4.277 2.355 -7.975 1.00 98.06 102 VAL A CA 1
ATOM 791 C C . VAL A 1 102 ? 5.668 2.945 -8.180 1.00 98.06 102 VAL A C 1
ATOM 793 O O . VAL A 1 102 ? 5.767 4.167 -8.316 1.00 98.06 102 VAL A O 1
ATOM 796 N N . PRO A 1 103 ? 6.727 2.121 -8.173 1.00 96.19 103 PRO A N 1
ATOM 797 C CA . PRO A 1 103 ? 8.072 2.599 -8.450 1.00 96.19 103 PRO A CA 1
ATOM 798 C C . PRO A 1 103 ? 8.167 3.188 -9.857 1.00 96.19 103 PRO A C 1
ATOM 800 O O . PRO A 1 103 ? 7.668 2.612 -10.829 1.00 96.19 103 PRO A O 1
ATOM 803 N N . GLY A 1 104 ? 8.821 4.337 -9.967 1.00 93.88 104 GLY A N 1
ATOM 804 C CA . GLY A 1 104 ? 9.212 4.931 -11.234 1.00 93.88 104 GLY A CA 1
ATOM 805 C C . GLY A 1 104 ? 10.386 4.190 -11.873 1.00 93.88 104 GLY A C 1
ATOM 806 O O . GLY A 1 104 ? 11.124 3.456 -11.225 1.00 93.88 104 GLY A O 1
ATOM 807 N N . VAL A 1 105 ? 10.607 4.427 -13.167 1.00 90.31 105 VAL A N 1
ATOM 808 C CA . VAL A 1 105 ? 11.723 3.818 -13.922 1.00 90.31 105 VAL A CA 1
ATOM 809 C C . VAL A 1 105 ? 13.093 4.197 -13.341 1.00 90.31 105 VAL A C 1
ATOM 811 O O . VAL A 1 105 ? 14.043 3.428 -13.443 1.00 90.31 105 VAL A O 1
ATOM 814 N N . SER A 1 106 ? 13.198 5.377 -12.728 1.00 92.12 106 SER A N 1
ATOM 815 C CA . SER A 1 106 ? 14.417 5.875 -12.085 1.00 92.12 106 SER A CA 1
ATOM 816 C C . SER A 1 106 ? 14.559 5.460 -10.621 1.00 92.12 106 SER A C 1
ATOM 818 O O . SER A 1 106 ? 15.562 5.811 -9.999 1.00 92.12 106 SER A O 1
ATOM 820 N N . ASP A 1 107 ? 13.564 4.782 -10.044 1.00 93.12 107 ASP A N 1
ATOM 821 C CA . ASP A 1 107 ? 13.641 4.387 -8.644 1.00 93.12 107 ASP A CA 1
ATOM 822 C C . ASP A 1 107 ? 14.638 3.233 -8.474 1.00 93.12 107 ASP A C 1
ATOM 824 O O . ASP A 1 107 ? 14.568 2.232 -9.191 1.00 93.12 107 ASP A O 1
ATOM 828 N N . PRO A 1 108 ? 15.564 3.324 -7.503 1.00 93.31 108 PRO A N 1
ATOM 829 C CA . PRO A 1 108 ? 16.566 2.285 -7.272 1.00 93.31 108 PRO A CA 1
ATOM 830 C C . PRO A 1 108 ? 15.961 1.001 -6.685 1.00 93.31 108 PRO A C 1
ATOM 832 O O . PRO A 1 108 ? 16.636 -0.026 -6.617 1.00 93.31 108 PRO A O 1
ATOM 835 N N . VAL A 1 109 ? 14.706 1.055 -6.230 1.00 95.94 109 VAL A N 1
ATOM 836 C CA . VAL A 1 109 ? 14.003 -0.059 -5.597 1.00 95.94 109 VAL A CA 1
ATOM 837 C C . VAL A 1 109 ? 12.753 -0.396 -6.403 1.00 95.94 109 VAL A C 1
ATOM 839 O O . VAL A 1 109 ? 11.758 0.320 -6.370 1.00 95.94 109 VAL A O 1
ATOM 842 N N . GLY A 1 110 ? 12.790 -1.528 -7.106 1.00 96.69 110 GLY A N 1
ATOM 843 C CA . GLY A 1 110 ? 11.617 -2.071 -7.791 1.00 96.69 110 GLY A CA 1
ATOM 844 C C . GLY A 1 110 ? 10.592 -2.674 -6.824 1.00 96.69 110 GLY A C 1
ATOM 845 O O . GLY A 1 110 ? 10.905 -3.015 -5.685 1.00 96.69 110 GLY A O 1
ATOM 846 N N . TYR A 1 111 ? 9.365 -2.881 -7.301 1.00 96.88 111 TYR A N 1
ATOM 847 C CA . TYR A 1 111 ? 8.207 -3.252 -6.475 1.00 96.88 111 TYR A CA 1
ATOM 848 C C . TYR A 1 111 ? 8.377 -4.580 -5.714 1.00 96.88 111 TYR A C 1
ATOM 850 O O . TYR A 1 111 ? 7.944 -4.707 -4.571 1.00 96.88 111 TYR A O 1
ATOM 858 N N . ALA A 1 112 ? 9.065 -5.555 -6.318 1.00 96.62 112 ALA A N 1
ATOM 859 C CA . ALA A 1 112 ? 9.371 -6.836 -5.684 1.00 96.62 112 ALA A CA 1
ATOM 860 C C . ALA A 1 112 ? 10.383 -6.712 -4.531 1.00 96.62 112 ALA A C 1
ATOM 862 O O . ALA A 1 112 ? 10.292 -7.443 -3.548 1.00 96.62 112 ALA A O 1
ATOM 863 N N . 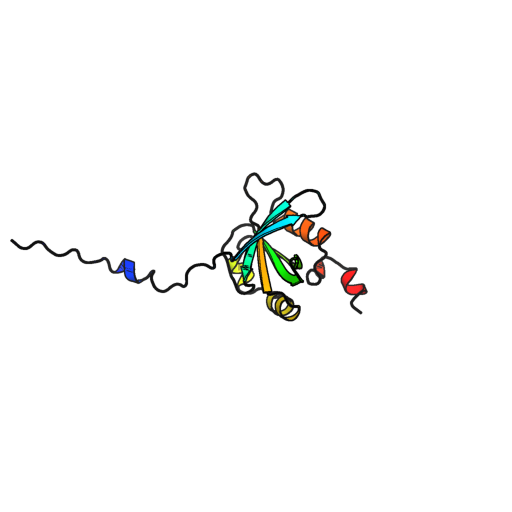GLU A 1 113 ? 11.356 -5.805 -4.646 1.00 96.81 113 GLU A N 1
ATOM 864 C CA . GLU A 1 113 ? 12.303 -5.523 -3.563 1.00 96.81 113 GLU A CA 1
ATOM 865 C C . GLU A 1 113 ? 11.661 -4.634 -2.495 1.00 96.81 113 GLU A C 1
ATOM 867 O O . GLU A 1 113 ? 11.833 -4.903 -1.308 1.00 96.81 113 GLU A O 1
ATOM 872 N N . ALA A 1 114 ? 10.859 -3.646 -2.902 1.00 97.38 114 ALA A N 1
ATOM 873 C CA . ALA A 1 114 ? 10.086 -2.801 -1.998 1.00 97.38 114 ALA A CA 1
ATOM 874 C C . ALA A 1 114 ? 9.219 -3.647 -1.053 1.00 97.38 114 ALA A C 1
ATOM 876 O O . ALA A 1 114 ? 9.286 -3.472 0.158 1.00 97.38 114 ALA A O 1
ATOM 877 N N . GLU A 1 115 ? 8.474 -4.624 -1.585 1.00 97.62 115 GLU A N 1
ATOM 878 C CA . GLU A 1 115 ? 7.684 -5.570 -0.785 1.00 97.62 115 GLU A CA 1
ATOM 879 C C . GLU A 1 115 ? 8.539 -6.270 0.282 1.00 97.62 115 GLU A C 1
ATOM 881 O O . GLU A 1 115 ? 8.202 -6.235 1.465 1.00 97.62 115 GLU A O 1
ATOM 886 N N . ARG A 1 116 ? 9.670 -6.871 -0.112 1.00 96.56 116 ARG A N 1
ATOM 887 C CA . ARG A 1 116 ? 10.552 -7.587 0.824 1.00 96.56 116 ARG A CA 1
ATOM 888 C C . ARG A 1 116 ? 11.071 -6.678 1.933 1.00 96.56 116 ARG A C 1
ATOM 890 O O . ARG A 1 116 ? 11.116 -7.094 3.091 1.00 96.56 116 ARG A O 1
ATOM 897 N N . ARG A 1 117 ? 11.480 -5.457 1.583 1.00 96.81 117 ARG A N 1
ATOM 898 C CA . ARG A 1 117 ? 12.014 -4.477 2.535 1.00 96.81 117 ARG A CA 1
ATOM 899 C C . ARG A 1 117 ? 10.942 -3.985 3.501 1.00 96.81 117 ARG A C 1
ATOM 901 O O . ARG A 1 117 ? 11.172 -3.995 4.705 1.00 96.81 117 ARG A O 1
ATOM 908 N N . LEU A 1 118 ? 9.756 -3.659 2.993 1.00 97.06 118 LEU A N 1
ATOM 909 C CA . LEU A 1 118 ? 8.617 -3.220 3.800 1.00 97.06 118 LEU A CA 1
ATOM 910 C C . LEU A 1 118 ? 8.121 -4.327 4.741 1.00 97.06 118 LEU A C 1
ATOM 912 O O . LEU A 1 118 ? 7.866 -4.052 5.910 1.00 97.06 118 LEU A O 1
ATOM 916 N N . ILE A 1 119 ? 8.043 -5.582 4.278 1.00 96.12 119 ILE A N 1
ATOM 917 C CA . ILE A 1 119 ? 7.705 -6.728 5.141 1.00 96.12 119 ILE A CA 1
ATOM 918 C C . ILE A 1 119 ? 8.754 -6.899 6.241 1.00 96.12 119 ILE A C 1
ATOM 920 O O . ILE A 1 119 ? 8.392 -7.083 7.400 1.00 96.12 119 ILE A O 1
ATOM 924 N N . ARG A 1 120 ? 10.048 -6.820 5.903 1.00 95.00 120 ARG A N 1
ATOM 925 C CA . ARG A 1 120 ? 11.134 -6.940 6.886 1.00 95.00 120 ARG A CA 1
ATOM 926 C C . ARG A 1 120 ? 11.085 -5.827 7.933 1.00 95.00 120 ARG A C 1
ATOM 928 O O . ARG A 1 120 ? 11.333 -6.101 9.100 1.00 95.00 120 ARG A O 1
ATOM 935 N N . HIS A 1 121 ? 10.802 -4.599 7.511 1.00 95.75 121 HIS A N 1
ATOM 936 C CA . HIS A 1 121 ? 10.798 -3.434 8.385 1.00 95.75 121 HIS A CA 1
ATOM 937 C C . HIS A 1 121 ? 9.575 -3.392 9.306 1.00 95.75 121 HIS A C 1
ATOM 939 O O . HIS A 1 121 ? 9.721 -3.247 10.516 1.00 95.75 121 HIS A O 1
ATOM 945 N N . TYR A 1 122 ? 8.375 -3.552 8.743 1.00 95.00 122 TYR A N 1
ATOM 946 C CA . TYR A 1 122 ? 7.124 -3.396 9.488 1.00 95.00 122 TYR A CA 1
ATOM 947 C C . TYR A 1 122 ? 6.614 -4.688 10.134 1.00 95.00 122 TYR A C 1
ATOM 949 O O . TYR A 1 122 ? 5.721 -4.621 10.973 1.00 95.00 122 TYR A O 1
ATOM 957 N N . ALA A 1 123 ? 7.140 -5.852 9.735 1.00 94.44 123 ALA A N 1
ATOM 958 C CA . ALA A 1 123 ? 6.702 -7.178 10.180 1.00 94.44 123 ALA A CA 1
ATOM 959 C C . ALA A 1 123 ? 5.161 -7.330 10.278 1.00 94.44 123 ALA A C 1
ATOM 961 O O . ALA A 1 123 ? 4.646 -7.672 11.347 1.00 94.44 123 ALA A O 1
ATOM 962 N N . PRO A 1 124 ? 4.398 -7.077 9.191 1.00 94.56 124 PRO A N 1
ATOM 963 C CA . PRO A 1 124 ? 2.941 -7.023 9.266 1.00 94.56 124 PRO A CA 1
ATOM 964 C C . PRO A 1 124 ? 2.345 -8.364 9.700 1.00 94.56 124 PRO A C 1
ATOM 966 O O . PRO A 1 124 ? 2.739 -9.424 9.207 1.00 94.56 124 PRO A O 1
ATOM 969 N N . THR A 1 125 ? 1.355 -8.316 10.592 1.00 92.06 125 THR A N 1
ATOM 970 C CA . THR A 1 125 ? 0.801 -9.525 11.228 1.00 92.06 125 THR A CA 1
ATOM 971 C C . THR A 1 125 ? 0.183 -10.529 10.254 1.00 92.06 125 THR A C 1
ATOM 973 O O . THR A 1 125 ? 0.139 -11.704 10.581 1.00 92.06 125 THR A O 1
ATOM 976 N N . LEU A 1 126 ? -0.272 -10.110 9.067 1.00 93.62 126 LEU A N 1
ATOM 977 C CA . LEU A 1 126 ? -0.875 -11.003 8.066 1.00 93.62 126 LEU A CA 1
ATOM 978 C C . LEU A 1 126 ? 0.120 -11.522 7.019 1.00 93.62 126 LEU A C 1
ATOM 980 O O . LEU A 1 126 ? -0.267 -12.274 6.124 1.00 93.62 126 LEU A O 1
ATOM 984 N N . ASN A 1 127 ? 1.400 -11.161 7.116 1.00 93.38 127 ASN A N 1
ATOM 985 C CA . ASN A 1 127 ? 2.465 -11.690 6.261 1.00 93.38 127 ASN A CA 1
ATOM 986 C C . ASN A 1 127 ? 3.129 -12.943 6.866 1.00 93.38 127 ASN A C 1
ATOM 988 O O . ASN A 1 127 ? 4.308 -13.182 6.626 1.00 93.38 127 ASN A O 1
ATOM 992 N N . GLU A 1 128 ? 2.389 -13.759 7.629 1.00 72.50 128 GLU A N 1
ATOM 993 C CA . GLU A 1 128 ? 2.892 -14.903 8.421 1.00 72.50 128 GLU A CA 1
ATOM 994 C C . GLU A 1 128 ? 3.744 -15.904 7.618 1.00 72.50 128 GLU A C 1
ATOM 996 O O . GLU A 1 128 ? 4.706 -16.455 8.148 1.00 72.50 128 GLU A O 1
ATOM 1001 N N . GLN A 1 129 ? 3.486 -16.070 6.313 1.00 58.94 129 GLN A N 1
ATOM 1002 C CA . GLN A 1 129 ? 4.326 -16.893 5.423 1.00 58.94 129 GLN A CA 1
ATOM 1003 C C . GLN A 1 129 ? 5.783 -16.396 5.307 1.00 58.94 129 GLN A C 1
ATOM 1005 O O . GLN A 1 129 ? 6.656 -17.150 4.885 1.00 58.94 129 GLN A O 1
ATOM 1010 N N . HIS A 1 130 ? 6.064 -15.155 5.711 1.00 52.53 130 HIS A N 1
ATOM 1011 C CA . HIS A 1 130 ? 7.392 -14.542 5.739 1.00 52.53 130 HIS A CA 1
ATOM 1012 C C . HIS A 1 130 ? 7.933 -14.303 7.160 1.00 52.53 130 HIS A C 1
ATOM 1014 O O . HIS A 1 130 ? 9.019 -13.741 7.298 1.00 52.53 130 HIS A O 1
ATOM 1020 N N . ASN A 1 131 ? 7.220 -14.730 8.211 1.00 50.12 131 ASN A N 1
ATOM 1021 C CA . ASN A 1 131 ? 7.644 -14.553 9.602 1.00 50.12 131 ASN A CA 1
ATOM 1022 C C . ASN A 1 131 ? 7.355 -15.809 10.456 1.00 50.12 131 ASN A C 1
ATOM 1024 O O . ASN A 1 131 ? 6.356 -15.845 11.179 1.00 50.12 131 ASN A O 1
ATOM 1028 N N . PRO A 1 132 ? 8.230 -16.834 10.431 1.00 51.62 132 PRO A N 1
ATOM 1029 C CA . PRO A 1 132 ? 8.035 -18.051 11.225 1.00 51.62 132 PRO A CA 1
ATOM 1030 C C . PRO A 1 132 ? 8.045 -17.801 12.746 1.00 51.62 132 PRO A C 1
ATOM 1032 O O . PRO A 1 132 ? 7.516 -18.614 13.498 1.00 51.62 132 PRO A O 1
ATOM 1035 N N . LEU A 1 133 ? 8.597 -16.674 13.214 1.00 50.53 133 LEU A N 1
ATOM 1036 C CA . LEU A 1 133 ? 8.601 -16.289 14.630 1.00 50.53 133 LEU A CA 1
ATOM 1037 C C . LEU A 1 133 ? 7.272 -15.669 15.088 1.00 50.53 133 LEU A C 1
ATOM 1039 O O . LEU A 1 133 ? 6.874 -15.881 16.230 1.00 50.53 133 LEU A O 1
ATOM 1043 N N . ALA A 1 134 ? 6.541 -14.967 14.215 1.00 47.75 134 ALA A N 1
ATOM 1044 C CA . ALA A 1 134 ? 5.209 -14.451 14.553 1.00 47.75 134 ALA A CA 1
ATOM 1045 C C . ALA A 1 134 ? 4.205 -15.584 14.825 1.00 47.75 134 ALA A C 1
ATOM 1047 O O . ALA A 1 134 ? 3.399 -15.481 15.747 1.00 47.75 134 ALA A O 1
ATOM 1048 N N . ALA A 1 135 ? 4.316 -16.701 14.098 1.00 48.44 135 ALA A N 1
ATOM 1049 C CA . ALA A 1 135 ? 3.503 -17.897 14.330 1.00 48.44 135 ALA A CA 1
ATOM 1050 C C . ALA A 1 135 ? 3.771 -18.564 15.698 1.00 48.44 135 ALA A C 1
ATOM 1052 O O . ALA A 1 135 ? 2.906 -19.258 16.230 1.00 48.44 135 ALA A O 1
ATOM 1053 N N . LEU A 1 136 ? 4.959 -18.354 16.277 1.00 47.31 136 LEU A N 1
ATOM 1054 C CA . LEU A 1 136 ? 5.348 -18.879 17.591 1.00 47.31 136 LEU A CA 1
ATOM 1055 C C . LEU A 1 136 ? 4.866 -18.006 18.760 1.00 47.31 136 LEU A C 1
ATOM 1057 O O . LEU A 1 136 ? 4.679 -18.533 19.850 1.00 47.31 136 LEU A O 1
ATOM 1061 N N . LEU A 1 137 ? 4.655 -16.703 18.545 1.00 46.00 137 LEU A N 1
ATOM 1062 C CA . LEU A 1 137 ? 4.278 -15.741 19.595 1.00 46.00 137 LEU A CA 1
ATOM 1063 C C . LEU A 1 137 ? 2.773 -15.424 19.643 1.00 46.00 137 LEU A C 1
ATOM 1065 O O . LEU A 1 137 ? 2.328 -14.717 20.541 1.00 46.00 137 LEU A O 1
ATOM 1069 N N . ALA A 1 138 ? 1.990 -15.938 18.692 1.00 46.66 138 ALA A N 1
ATOM 1070 C CA . ALA A 1 138 ? 0.536 -15.774 18.633 1.00 46.66 138 ALA A CA 1
ATOM 1071 C C . ALA A 1 138 ? -0.250 -16.921 19.314 1.00 46.66 138 ALA A C 1
ATOM 1073 O O . ALA A 1 138 ? -1.440 -17.081 19.042 1.00 46.66 138 ALA A O 1
ATOM 1074 N N . ARG A 1 139 ? 0.405 -17.737 20.157 1.00 38.12 139 ARG A N 1
ATOM 1075 C CA . ARG A 1 139 ? -0.205 -18.850 20.907 1.00 38.12 139 ARG A CA 1
ATOM 1076 C C . ARG A 1 139 ? -0.255 -18.555 22.396 1.00 38.12 139 ARG A C 1
ATOM 1078 O O . ARG A 1 139 ? 0.779 -18.093 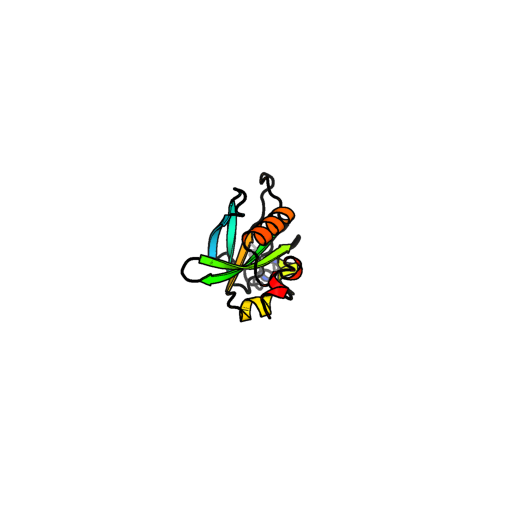22.923 1.00 38.12 139 ARG A O 1
#

Radius of gyration: 20.04 Å; chains: 1; bounding box: 49×45×69 Å

Secondary structure (DSSP, 8-state):
--PPP-PPPGGGGSGGGSPPPPPPSEEEEEE-SSS-EEEEEEEETT-----EEEEEEEEEEETTEEEEEEEEEEEEHHHHHHT-TTHHHHHHTT--EEEEE---TT-SS-HHHHHHHHHHHH--TT-GGG-TTHHHH--

Organism: NCBI:txid2041189

Foldseek 3Di:
DDDDDDDDDPVVPVPPPDDDAFAFPDWDWDDLVPPDIFIWGKGWLLHQHWDAQKKKFQFAQDPNDTQGQDIDTDRTRNVCSVDPPCSVVSVVVHGTMMIMTQDDPPRPAGSVRVRVSNCVRRVHLVVCVNPVVSVVVVD

Sequence (139 aa):
MAFPSPQRSPLASILAGLPPPPAPLGHVWGDDGAGYRYRFAVYDIHACPSAPNAVYIFAALQGLTYVPLYVGRAEALSRRLSDHERRDEAIRRGARYLLVHVPGVSDPVGYAEAERRLIRHYAPTLNEQHNPLAALLAR

pLDDT: mean 86.05, std 18.42, range [38.12, 98.62]